Protein AF-A0A1X7UNK2-F1 (afdb_monomer_lite)

Organism: Amphimedon queenslandica (NCBI:txid400682)

Secondary structure (DSSP, 8-state):
------EEEEEEE-SSPPPTT-----SEEEEEEE-HHHHHHHHHHHTT--EEEEEEEESSHHHHHHHHHHHHTTEEEEEEEEETTSPPPEEEEEE-TTS-EEEEEE-GGGGG--HHHHHHTHHHHHH-S-----PPP-S------

Sequence (145 aa):
MSSVLLLYFFYSYVSRLPKPGETIAGRSFSQGFGGKGANQCIMAARLGS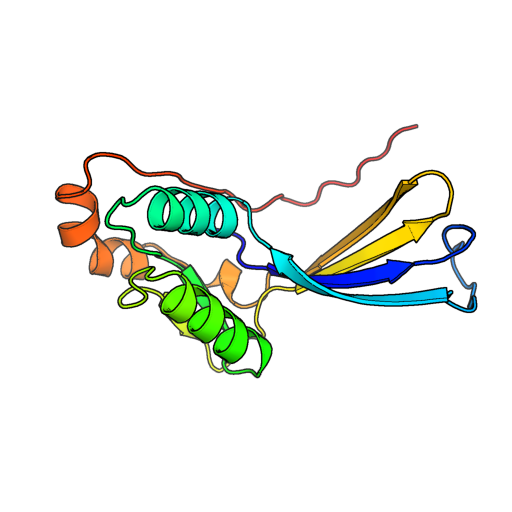STAMVAKLGNDSFGRSTIENFNTNKVNVDHVGIVDESQSGVAQITVNDEGENSIVIVSGANNHLNDEDLGSAKEMISRATDYSISVPIGNITRDDT

Structure (mmCIF, N/CA/C/O backbone):
data_AF-A0A1X7UNK2-F1
#
_entry.id   AF-A0A1X7UNK2-F1
#
loop_
_atom_site.group_PDB
_atom_site.id
_atom_site.type_symbol
_atom_site.label_atom_id
_atom_site.label_alt_id
_atom_site.label_comp_id
_atom_site.label_asym_id
_atom_site.label_entity_id
_atom_site.label_seq_id
_atom_site.pdbx_PDB_ins_code
_atom_site.Cartn_x
_atom_site.Cartn_y
_atom_site.Cartn_z
_atom_site.occupancy
_atom_site.B_iso_or_equiv
_atom_site.auth_seq_id
_atom_site.auth_comp_id
_atom_site.auth_asym_id
_atom_site.auth_atom_id
_atom_site.pdbx_PDB_model_num
ATOM 1 N N . MET A 1 1 ? 7.324 -0.366 18.711 1.00 30.75 1 MET A N 1
ATOM 2 C CA . MET A 1 1 ? 6.011 -0.697 18.130 1.00 30.75 1 MET A CA 1
ATOM 3 C C . MET A 1 1 ? 6.173 -0.997 16.650 1.00 30.75 1 MET A C 1
ATOM 5 O O . MET A 1 1 ? 7.055 -0.429 16.025 1.00 30.75 1 MET A O 1
ATOM 9 N N . SER A 1 2 ? 5.384 -1.933 16.133 1.00 30.03 2 SER A N 1
ATOM 10 C CA . SER A 1 2 ? 5.617 -2.676 14.889 1.00 30.03 2 SER A CA 1
ATOM 11 C C . SER A 1 2 ? 4.591 -2.293 13.815 1.00 30.03 2 SER A C 1
ATOM 13 O O . SER A 1 2 ? 3.420 -2.622 13.976 1.00 30.03 2 SER A O 1
ATOM 15 N N . SER A 1 3 ? 5.005 -1.598 12.749 1.00 38.28 3 SER A N 1
ATOM 16 C CA . SER A 1 3 ? 4.093 -1.003 11.755 1.00 38.28 3 SER A CA 1
ATOM 17 C C . SER A 1 3 ? 3.721 -1.935 10.588 1.00 38.28 3 SER A C 1
ATOM 19 O O . SER A 1 3 ? 4.574 -2.570 9.970 1.00 38.28 3 SER A O 1
ATOM 21 N N . VAL A 1 4 ? 2.433 -1.970 10.243 1.00 50.56 4 VAL A N 1
ATOM 22 C CA . VAL A 1 4 ? 1.885 -2.729 9.111 1.00 50.56 4 VAL A CA 1
ATOM 23 C C . VAL A 1 4 ? 2.258 -2.055 7.786 1.00 50.56 4 VAL A C 1
ATOM 25 O O . VAL A 1 4 ? 1.975 -0.880 7.598 1.00 50.56 4 VAL A O 1
ATOM 28 N N . LEU A 1 5 ? 2.868 -2.784 6.846 1.00 68.25 5 LEU A N 1
ATOM 29 C CA . LEU A 1 5 ? 3.120 -2.282 5.487 1.00 68.25 5 LEU A CA 1
ATOM 30 C C . LEU A 1 5 ? 1.876 -2.488 4.613 1.00 68.25 5 LEU A C 1
ATOM 32 O O . LEU A 1 5 ? 1.669 -3.593 4.107 1.00 68.25 5 LEU A O 1
ATOM 36 N N . LEU A 1 6 ? 1.067 -1.444 4.418 1.00 80.31 6 LEU A N 1
ATOM 37 C CA . LEU A 1 6 ? 0.142 -1.352 3.285 1.00 80.31 6 LEU A CA 1
ATOM 38 C C . LEU A 1 6 ? 0.889 -0.785 2.084 1.00 80.31 6 LEU A C 1
ATOM 40 O O . LEU A 1 6 ? 1.460 0.300 2.167 1.00 80.31 6 LEU A O 1
ATOM 44 N N . LEU A 1 7 ? 0.911 -1.516 0.973 1.00 83.31 7 LEU A N 1
ATOM 45 C CA . LEU A 1 7 ? 1.678 -1.108 -0.199 1.00 83.31 7 LEU A CA 1
ATOM 46 C C . LEU A 1 7 ? 0.802 -1.128 -1.441 1.00 83.31 7 LEU A C 1
ATOM 48 O O . LEU A 1 7 ? 0.163 -2.133 -1.737 1.00 83.31 7 LEU A O 1
ATOM 52 N N . TYR A 1 8 ? 0.827 -0.039 -2.197 1.00 92.81 8 TYR A N 1
ATOM 53 C CA . TYR A 1 8 ? 0.329 -0.019 -3.562 1.00 92.81 8 TYR A CA 1
ATOM 54 C C . TYR A 1 8 ? 1.455 -0.463 -4.503 1.00 92.81 8 TYR A C 1
ATOM 56 O O . TYR A 1 8 ? 2.560 0.084 -4.491 1.00 92.81 8 TYR A O 1
ATOM 64 N N . PHE A 1 9 ? 1.213 -1.517 -5.269 1.00 94.38 9 PHE A N 1
ATOM 65 C CA . PHE A 1 9 ? 2.222 -2.165 -6.094 1.00 94.38 9 PHE A CA 1
ATOM 66 C C . PHE A 1 9 ? 2.183 -1.656 -7.528 1.00 94.38 9 PHE A C 1
ATOM 68 O O . PHE A 1 9 ? 1.119 -1.541 -8.136 1.00 94.38 9 PHE A O 1
ATOM 75 N N . PHE A 1 10 ? 3.372 -1.426 -8.072 1.00 96.75 10 PHE A N 1
ATOM 76 C CA . PHE A 1 10 ? 3.618 -1.111 -9.469 1.00 96.75 10 PHE A CA 1
ATOM 77 C C . PHE A 1 10 ? 4.499 -2.200 -10.055 1.00 96.75 10 PHE A C 1
ATOM 79 O O . PHE A 1 10 ? 5.606 -2.423 -9.575 1.00 96.75 10 PHE A O 1
ATOM 86 N N . TYR A 1 11 ? 4.009 -2.878 -11.083 1.00 97.38 11 TYR A N 1
ATOM 87 C CA . TYR A 1 11 ? 4.712 -3.958 -11.755 1.00 97.38 11 TYR A CA 1
ATOM 88 C C . TYR A 1 11 ? 5.158 -3.508 -13.137 1.00 97.38 11 TYR A C 1
ATOM 90 O O . TYR A 1 11 ? 4.321 -3.133 -13.956 1.00 97.38 11 TYR A O 1
ATOM 98 N N . SER A 1 12 ? 6.452 -3.620 -13.410 1.00 98.00 12 SER A N 1
ATOM 99 C CA . SER A 1 12 ? 7.039 -3.445 -14.737 1.00 98.00 12 SER A CA 1
ATOM 100 C C . SER A 1 12 ? 7.616 -4.776 -15.205 1.00 98.00 12 SER A C 1
ATOM 102 O O . SER A 1 12 ? 8.553 -5.300 -14.601 1.00 98.00 12 SER A O 1
ATOM 104 N N . TYR A 1 13 ? 7.073 -5.328 -16.289 1.00 98.12 13 TYR A N 1
ATOM 105 C CA . TYR A 1 13 ? 7.573 -6.572 -16.874 1.00 98.12 13 TYR A CA 1
ATOM 106 C C . TYR A 1 13 ? 8.552 -6.258 -17.998 1.00 98.12 13 TYR A C 1
ATOM 108 O O . TYR A 1 13 ? 8.213 -5.582 -18.971 1.00 98.12 13 TYR A O 1
ATOM 116 N N . VAL A 1 14 ? 9.770 -6.771 -17.882 1.00 98.19 14 VAL A N 1
ATOM 117 C CA . VAL A 1 14 ? 10.894 -6.515 -18.795 1.00 98.19 14 VAL A CA 1
ATOM 118 C C . VAL A 1 14 ? 11.457 -7.841 -19.299 1.00 98.19 14 VAL A C 1
ATOM 120 O O . VAL A 1 14 ? 11.071 -8.897 -18.802 1.00 98.19 14 VAL A O 1
ATOM 123 N N . SER A 1 15 ? 12.319 -7.817 -20.315 1.00 97.56 15 SER A N 1
ATOM 124 C CA . SER A 1 15 ? 13.021 -9.036 -20.748 1.00 97.56 15 SER A CA 1
ATOM 125 C C . SER A 1 15 ? 14.142 -9.417 -19.781 1.00 97.56 15 SER A C 1
ATOM 127 O O . SER A 1 15 ? 14.269 -10.568 -19.383 1.00 97.56 15 SER A O 1
ATOM 129 N N . ARG A 1 16 ? 14.911 -8.422 -19.326 1.00 97.19 16 ARG A N 1
ATOM 130 C CA . ARG A 1 16 ? 15.954 -8.531 -18.296 1.00 97.19 16 ARG A CA 1
ATOM 131 C C . ARG A 1 16 ? 15.883 -7.349 -17.335 1.00 97.19 16 ARG A C 1
ATOM 133 O O . ARG A 1 16 ? 15.410 -6.281 -17.721 1.00 97.19 16 ARG A O 1
ATOM 140 N N . LEU A 1 17 ? 16.411 -7.506 -16.124 1.00 97.56 17 LEU A N 1
ATOM 141 C CA . LEU A 1 17 ? 16.531 -6.386 -15.191 1.00 97.56 17 LEU A CA 1
ATOM 142 C C . LEU A 1 17 ? 17.504 -5.317 -15.743 1.00 97.56 17 LEU A C 1
ATOM 144 O O . LEU A 1 17 ? 18.475 -5.659 -16.436 1.00 97.56 17 LEU A O 1
ATOM 148 N N . PRO A 1 18 ? 17.240 -4.021 -15.497 1.00 96.12 18 PRO A N 1
ATOM 149 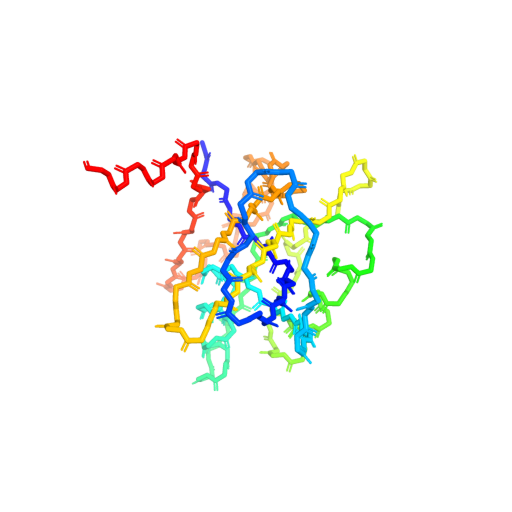C CA . PRO A 1 18 ? 18.150 -2.951 -15.888 1.00 96.12 18 PRO A CA 1
ATOM 150 C C . PRO A 1 18 ? 19.417 -2.975 -15.024 1.00 96.12 18 PRO A C 1
ATOM 152 O O . PRO A 1 18 ? 19.358 -3.231 -13.822 1.00 96.12 18 PRO A O 1
ATOM 155 N N . LYS A 1 19 ? 20.567 -2.669 -15.628 1.00 96.00 19 LYS A N 1
ATOM 156 C CA . LYS A 1 19 ? 21.806 -2.372 -14.895 1.00 96.00 19 LYS A CA 1
ATOM 157 C C . LYS A 1 19 ? 21.839 -0.893 -14.483 1.00 96.00 19 LYS A C 1
ATOM 159 O O . LYS A 1 19 ? 21.120 -0.083 -15.077 1.00 96.00 19 LYS A O 1
ATOM 164 N N . PRO A 1 20 ? 22.681 -0.503 -13.506 1.00 96.69 20 PRO A N 1
ATOM 165 C CA . PRO A 1 20 ? 22.847 0.900 -13.140 1.00 96.69 20 PRO A CA 1
ATOM 166 C C . PRO A 1 20 ? 23.133 1.787 -14.361 1.00 96.69 20 PRO A C 1
ATOM 168 O O . PRO A 1 20 ? 24.033 1.500 -15.148 1.00 96.69 20 PRO A O 1
ATOM 171 N N . GLY A 1 21 ? 22.351 2.858 -14.515 1.00 96.06 21 GLY A N 1
ATOM 172 C CA . GLY A 1 21 ? 22.467 3.814 -15.622 1.00 96.06 21 GLY A CA 1
ATOM 173 C C . GLY A 1 21 ? 21.760 3.413 -16.923 1.00 96.06 21 GLY A C 1
ATOM 174 O O . GLY A 1 21 ? 21.723 4.217 -17.851 1.00 96.06 21 GLY A O 1
ATOM 175 N N . GLU A 1 22 ? 21.176 2.216 -17.015 1.00 97.19 22 GLU A N 1
ATOM 176 C CA . GLU A 1 22 ? 20.436 1.804 -18.211 1.00 97.19 22 GLU A CA 1
ATOM 177 C C . GLU A 1 22 ? 18.990 2.313 -18.226 1.00 97.19 22 GLU A C 1
ATOM 179 O O . GLU A 1 22 ? 18.316 2.400 -17.201 1.00 97.19 22 GLU A O 1
ATOM 184 N N . THR A 1 23 ? 18.481 2.567 -19.433 1.00 96.81 23 THR A N 1
ATOM 185 C CA . THR A 1 23 ? 17.049 2.709 -19.720 1.00 96.81 23 THR A CA 1
ATOM 186 C C . THR A 1 23 ? 16.650 1.601 -20.685 1.00 96.81 23 THR A C 1
ATOM 188 O O . THR A 1 23 ? 17.281 1.439 -21.729 1.00 96.81 23 THR A O 1
ATOM 191 N N . ILE A 1 24 ? 15.614 0.833 -20.350 1.00 96.56 24 ILE A N 1
ATOM 192 C CA . ILE A 1 24 ? 15.129 -0.283 -21.172 1.00 96.56 24 ILE A CA 1
ATOM 193 C C . ILE A 1 24 ? 13.631 -0.143 -21.440 1.00 96.56 24 ILE A C 1
ATOM 195 O O . ILE A 1 24 ? 12.901 0.439 -20.640 1.00 96.56 24 ILE A O 1
ATOM 199 N N . ALA A 1 25 ? 13.166 -0.694 -22.561 1.00 96.94 25 ALA A N 1
ATOM 200 C CA . ALA A 1 25 ? 11.741 -0.768 -22.857 1.00 96.94 25 ALA A CA 1
ATOM 201 C C . ALA A 1 25 ? 11.079 -1.894 -22.046 1.00 96.94 25 ALA A C 1
ATOM 203 O O . ALA A 1 25 ? 11.533 -3.040 -22.067 1.00 96.94 25 ALA A O 1
ATOM 204 N N . GLY A 1 26 ? 9.991 -1.565 -21.349 1.00 96.25 26 GLY A N 1
ATOM 205 C CA . GLY A 1 26 ? 9.106 -2.552 -20.735 1.00 96.25 26 GLY A CA 1
ATOM 206 C C . GLY A 1 26 ? 8.190 -3.210 -21.766 1.00 96.25 26 GLY A C 1
ATOM 207 O O . GLY A 1 26 ? 7.903 -2.639 -22.816 1.00 96.25 26 GLY A O 1
ATOM 208 N N . ARG A 1 27 ? 7.710 -4.413 -21.453 1.00 96.38 27 ARG A N 1
ATOM 209 C CA . ARG A 1 27 ? 6.706 -5.136 -22.249 1.00 96.38 27 ARG A CA 1
ATOM 210 C C . ARG A 1 27 ? 5.290 -4.810 -21.801 1.00 96.38 27 ARG A C 1
ATOM 212 O O . ARG A 1 27 ? 4.403 -4.639 -22.630 1.00 96.38 27 ARG A O 1
ATOM 219 N N . SER A 1 28 ? 5.077 -4.747 -20.492 1.00 97.56 28 SER A N 1
ATOM 220 C CA . SER A 1 28 ? 3.783 -4.430 -19.899 1.00 97.56 28 SER A CA 1
ATOM 221 C C . SER A 1 28 ? 3.948 -3.828 -18.510 1.00 97.56 28 SER A C 1
ATOM 223 O O . SER A 1 28 ? 5.003 -3.935 -17.877 1.00 97.56 28 SER A O 1
ATOM 225 N N . PHE A 1 29 ? 2.878 -3.187 -18.052 1.00 97.62 29 PHE A N 1
ATOM 226 C CA . PHE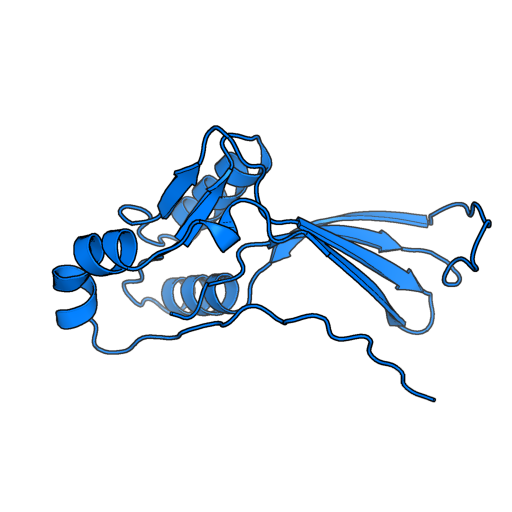 A 1 29 ? 2.787 -2.567 -16.743 1.00 97.62 29 PHE A CA 1
ATOM 227 C C . PHE A 1 29 ? 1.462 -2.943 -16.084 1.00 97.62 29 PHE A C 1
ATOM 229 O O . PHE A 1 29 ? 0.433 -3.023 -16.757 1.00 97.62 29 PHE A O 1
ATOM 236 N N . SER A 1 30 ? 1.489 -3.170 -14.775 1.00 97.00 30 SER A N 1
ATOM 237 C CA . SER A 1 30 ? 0.300 -3.465 -13.978 1.00 97.00 30 SER A CA 1
ATOM 238 C C . SER A 1 30 ? 0.377 -2.783 -12.617 1.00 97.00 30 SER A C 1
ATOM 240 O O . SER A 1 30 ? 1.456 -2.446 -12.132 1.00 97.00 30 SER A O 1
ATOM 242 N N . GLN A 1 31 ? -0.777 -2.598 -11.988 1.00 96.62 31 GLN A N 1
ATOM 243 C CA . GLN A 1 31 ? -0.893 -2.100 -10.625 1.00 96.62 31 GLN A CA 1
ATOM 244 C C . GLN A 1 31 ? -1.642 -3.113 -9.767 1.00 96.62 31 GLN A C 1
ATOM 246 O O . GLN A 1 31 ? -2.457 -3.886 -10.271 1.00 96.62 31 GLN A O 1
ATOM 251 N N . GLY A 1 32 ? -1.381 -3.104 -8.465 1.00 95.12 32 GLY A N 1
ATOM 252 C CA . GLY A 1 32 ? -2.069 -3.993 -7.540 1.00 95.12 32 GLY A CA 1
ATOM 253 C C . GLY A 1 32 ? -2.007 -3.522 -6.099 1.00 95.12 32 GLY A C 1
ATOM 254 O O . GLY A 1 32 ? -1.325 -2.559 -5.760 1.00 95.12 32 GLY A O 1
ATOM 255 N N . PHE A 1 33 ? -2.717 -4.245 -5.242 1.00 95.00 33 PHE A N 1
ATOM 256 C CA . PHE A 1 33 ? -2.700 -4.028 -3.802 1.00 95.00 33 PHE A CA 1
ATOM 257 C C . PHE A 1 33 ? -1.791 -5.057 -3.140 1.00 95.00 33 PHE A C 1
ATOM 259 O O . PHE A 1 33 ? -1.811 -6.242 -3.481 1.00 95.00 33 PHE A O 1
ATOM 266 N N . GLY A 1 34 ? -0.992 -4.590 -2.194 1.00 89.94 34 GLY A N 1
ATOM 267 C CA . GLY A 1 34 ? -0.019 -5.378 -1.468 1.00 89.94 34 GLY A CA 1
ATOM 268 C C . GLY A 1 34 ? -0.040 -5.098 0.026 1.00 89.94 34 GLY A C 1
ATOM 269 O O . GLY A 1 34 ? -0.834 -4.318 0.552 1.00 89.94 34 GLY A O 1
ATOM 270 N N . GLY A 1 35 ? 0.886 -5.755 0.716 1.00 86.81 35 GLY A N 1
ATOM 271 C CA . GLY A 1 35 ? 0.963 -5.745 2.170 1.00 86.81 35 GLY A CA 1
ATOM 272 C C . GLY A 1 35 ? 0.501 -7.068 2.758 1.00 86.81 35 GLY A C 1
ATOM 273 O O . GLY A 1 35 ? -0.632 -7.502 2.560 1.00 86.81 35 GLY A O 1
ATOM 274 N N . LYS A 1 36 ? 1.395 -7.733 3.496 1.00 83.75 36 LYS A N 1
ATOM 275 C CA . LYS A 1 36 ? 1.125 -9.065 4.060 1.00 83.75 36 LYS A CA 1
ATOM 276 C C . LYS A 1 36 ? -0.116 -9.049 4.959 1.00 83.75 36 LYS A C 1
ATOM 278 O O . LYS A 1 36 ? -0.994 -9.887 4.780 1.00 83.75 36 LYS A O 1
ATOM 283 N N . GLY A 1 37 ? -0.215 -8.059 5.849 1.00 88.38 37 GLY A N 1
ATOM 284 C CA . GLY A 1 37 ? -1.376 -7.870 6.722 1.00 88.38 37 GLY A CA 1
ATOM 285 C C . GLY A 1 37 ? -2.668 -7.615 5.943 1.00 88.38 37 GLY A C 1
ATOM 286 O O . GLY A 1 37 ? -3.676 -8.257 6.219 1.00 88.38 37 GLY A O 1
ATOM 287 N N . ALA A 1 38 ? -2.617 -6.765 4.910 1.00 91.50 38 ALA A N 1
ATOM 288 C CA . ALA A 1 38 ? -3.764 -6.484 4.043 1.00 91.50 38 ALA A CA 1
ATOM 289 C C . ALA A 1 38 ? -4.285 -7.752 3.361 1.00 91.50 38 ALA A C 1
ATOM 291 O O . ALA A 1 38 ? -5.475 -8.052 3.413 1.00 91.50 38 ALA A O 1
ATOM 292 N N . ASN A 1 39 ? -3.373 -8.522 2.761 1.00 92.12 39 ASN A N 1
ATOM 293 C CA . ASN A 1 39 ? -3.707 -9.734 2.024 1.00 92.12 39 ASN A CA 1
ATOM 294 C C . ASN A 1 39 ? -4.321 -10.794 2.942 1.00 92.12 39 ASN A C 1
ATOM 296 O O . ASN A 1 39 ? -5.309 -11.424 2.577 1.00 92.12 39 ASN A O 1
ATOM 300 N N . GLN A 1 40 ? -3.768 -10.969 4.144 1.00 91.62 40 GLN A N 1
ATOM 301 C CA . GLN A 1 40 ? -4.318 -11.895 5.135 1.00 91.62 40 GLN A CA 1
ATOM 302 C C . GLN A 1 40 ? -5.710 -11.458 5.606 1.00 91.62 40 GLN A C 1
ATOM 304 O O . GLN A 1 40 ? -6.624 -12.278 5.636 1.00 91.62 40 GLN A O 1
ATOM 309 N N . CYS A 1 41 ? -5.883 -10.168 5.907 1.00 93.12 41 CYS A N 1
ATOM 310 C CA . CYS A 1 41 ? -7.154 -9.598 6.348 1.00 93.12 41 CYS A CA 1
ATOM 311 C C . CYS A 1 41 ? -8.249 -9.767 5.281 1.00 93.12 41 CYS A C 1
ATOM 313 O O . CYS A 1 41 ? -9.311 -10.319 5.559 1.00 93.12 41 CYS A O 1
ATOM 315 N N . ILE A 1 42 ? -7.953 -9.412 4.026 1.00 95.38 42 ILE A N 1
ATOM 316 C CA . ILE A 1 42 ? -8.873 -9.593 2.894 1.00 95.38 42 ILE A CA 1
ATOM 317 C C . ILE A 1 42 ? -9.222 -11.069 2.683 1.00 95.38 42 ILE A C 1
ATOM 319 O O . ILE A 1 42 ? -10.381 -11.397 2.432 1.00 95.38 42 ILE A O 1
ATOM 323 N N . MET A 1 43 ? -8.246 -11.977 2.775 1.00 95.69 43 MET A N 1
ATOM 324 C CA . MET A 1 43 ? -8.524 -13.404 2.608 1.00 95.69 43 MET A CA 1
ATOM 325 C C . MET A 1 43 ? -9.413 -13.954 3.724 1.00 95.69 43 MET A C 1
ATOM 327 O O . MET A 1 43 ? -10.343 -14.699 3.425 1.00 95.69 43 MET A O 1
ATOM 331 N N . ALA A 1 44 ? -9.194 -13.552 4.978 1.00 95.94 44 ALA A N 1
ATOM 332 C CA . ALA A 1 44 ? -10.083 -13.913 6.079 1.00 95.94 44 ALA A CA 1
ATOM 333 C C . ALA A 1 44 ? -11.513 -13.383 5.853 1.00 95.94 44 ALA A C 1
ATOM 335 O O . ALA A 1 44 ? -12.475 -14.130 6.029 1.00 95.94 44 ALA A O 1
ATOM 336 N N . ALA A 1 45 ? -11.658 -12.147 5.364 1.00 97.00 45 ALA A N 1
ATOM 337 C CA . ALA A 1 45 ? -12.958 -11.565 5.025 1.00 97.00 45 ALA A CA 1
ATOM 338 C C . ALA A 1 45 ? -13.683 -12.362 3.927 1.00 97.00 45 ALA A C 1
ATOM 340 O O . ALA A 1 45 ? -14.866 -12.688 4.042 1.00 97.00 45 ALA A O 1
ATOM 341 N N . ARG A 1 46 ? -12.954 -12.752 2.873 1.00 96.88 46 ARG A N 1
ATOM 342 C CA . ARG A 1 46 ? -13.475 -13.587 1.774 1.00 96.88 46 ARG A CA 1
ATOM 343 C C . ARG A 1 46 ? -13.914 -14.977 2.230 1.00 96.88 46 ARG A C 1
ATOM 345 O O . ARG A 1 46 ? -14.812 -15.547 1.619 1.00 96.88 46 ARG A O 1
ATOM 352 N N . LEU A 1 47 ? -13.299 -15.508 3.285 1.00 97.50 47 LEU A N 1
ATOM 353 C CA . LEU A 1 47 ? -13.676 -16.780 3.907 1.00 97.50 47 LEU A CA 1
ATOM 354 C C . LEU A 1 47 ? -14.851 -16.650 4.894 1.00 97.50 47 LEU A C 1
ATOM 356 O O . LEU A 1 47 ? -15.289 -17.656 5.445 1.00 97.50 47 LEU A O 1
ATOM 360 N N . GLY A 1 48 ? -15.396 -15.443 5.081 1.00 96.81 48 GLY A N 1
ATOM 361 C CA . GLY A 1 48 ? -16.597 -15.189 5.879 1.00 96.81 48 GLY A CA 1
ATOM 362 C C . GLY A 1 48 ? -16.340 -14.645 7.284 1.00 96.81 48 GLY A C 1
ATOM 363 O O . GLY A 1 48 ? -17.299 -14.441 8.027 1.00 96.81 48 GLY A O 1
ATOM 364 N N . SER A 1 49 ? -15.085 -14.384 7.658 1.00 96.88 49 SER A N 1
ATOM 365 C CA . SER A 1 49 ? -14.769 -13.765 8.948 1.00 96.88 49 SER A CA 1
ATOM 366 C C . SER A 1 49 ? -15.131 -12.279 8.965 1.00 96.88 49 SER A C 1
ATOM 368 O O . SER A 1 49 ? -14.999 -11.579 7.962 1.00 96.88 49 SER A O 1
ATOM 370 N N . SER A 1 50 ? -15.520 -11.768 10.135 1.00 97.00 50 SER A N 1
ATOM 371 C CA . SER A 1 50 ? -15.555 -10.323 10.378 1.00 97.00 50 SER A CA 1
ATOM 372 C C . SER A 1 50 ? -14.133 -9.832 10.616 1.00 97.00 50 SER A C 1
ATOM 374 O O . SER A 1 50 ? -13.465 -10.290 11.542 1.00 97.00 50 SER A O 1
ATOM 376 N N . THR A 1 51 ? -13.666 -8.906 9.789 1.00 96.94 51 THR A N 1
ATOM 377 C CA . THR A 1 51 ? -12.271 -8.454 9.796 1.00 96.94 51 THR A CA 1
ATOM 378 C C . THR A 1 51 ? -12.181 -6.943 9.845 1.00 96.94 51 THR A C 1
ATOM 380 O O . THR A 1 51 ? -13.016 -6.259 9.255 1.00 96.94 51 THR A O 1
ATOM 383 N N . ALA A 1 52 ? -11.131 -6.431 10.472 1.00 95.94 52 ALA A N 1
ATOM 384 C CA . ALA A 1 52 ? -10.834 -5.010 10.525 1.00 95.94 52 ALA A CA 1
ATOM 385 C C . ALA A 1 52 ? -9.346 -4.761 10.280 1.00 95.94 52 ALA A C 1
ATOM 387 O O . ALA A 1 52 ? -8.512 -5.637 10.527 1.00 95.94 52 ALA A O 1
ATOM 388 N N . MET A 1 53 ? -9.021 -3.562 9.807 1.00 94.69 53 MET A N 1
ATOM 389 C CA . MET A 1 53 ? -7.651 -3.140 9.551 1.00 94.69 53 MET A CA 1
ATOM 390 C C . MET A 1 53 ? -7.273 -1.956 10.443 1.00 94.69 53 MET A C 1
ATOM 392 O O . MET A 1 53 ? -7.985 -0.958 10.488 1.00 94.69 53 MET A O 1
ATOM 396 N N . VAL A 1 54 ? -6.116 -2.055 11.102 1.00 94.31 54 VAL A N 1
ATOM 397 C CA . VAL A 1 54 ? -5.465 -0.929 11.786 1.00 94.31 54 VAL A CA 1
ATOM 398 C C . VAL A 1 54 ? -4.232 -0.545 10.976 1.00 94.31 54 VAL A C 1
ATOM 400 O O . VAL A 1 54 ? -3.297 -1.342 10.858 1.00 94.31 54 VAL A O 1
ATOM 403 N N . ALA A 1 55 ? -4.250 0.633 10.352 1.00 93.69 55 ALA A N 1
ATOM 404 C CA . ALA A 1 55 ? -3.185 1.072 9.448 1.00 93.69 55 ALA A CA 1
ATOM 405 C C . ALA A 1 55 ? -3.193 2.592 9.216 1.00 93.69 55 ALA A C 1
ATOM 407 O O . ALA A 1 55 ? -4.110 3.295 9.637 1.00 93.69 55 ALA A O 1
ATOM 408 N N . LYS A 1 56 ? -2.178 3.089 8.499 1.00 94.38 56 LYS A N 1
ATOM 409 C CA . LYS A 1 56 ? -2.110 4.467 7.997 1.00 94.38 56 LYS A CA 1
ATOM 410 C C . LYS A 1 56 ? -1.909 4.484 6.486 1.00 94.38 56 LYS A C 1
ATOM 412 O O . LYS A 1 56 ? -1.109 3.714 5.959 1.00 94.38 56 LYS A O 1
ATOM 417 N N . LEU A 1 57 ? -2.609 5.384 5.809 1.00 96.50 57 LEU A N 1
ATOM 418 C CA . LEU A 1 57 ? -2.497 5.648 4.375 1.00 96.50 57 LEU A CA 1
ATOM 419 C C . LEU A 1 57 ? -2.259 7.141 4.137 1.00 96.50 57 LEU A C 1
ATOM 421 O O . LEU A 1 57 ? -2.554 7.965 5.000 1.00 96.50 57 LEU A O 1
ATOM 425 N N . GLY A 1 58 ? -1.704 7.487 2.979 1.00 97.19 58 GLY A N 1
ATOM 426 C CA . GLY A 1 58 ? -1.550 8.884 2.584 1.00 97.19 58 GLY A CA 1
ATOM 427 C C . GLY A 1 58 ? -2.861 9.465 2.066 1.00 97.19 58 GLY A C 1
ATOM 428 O O . GLY A 1 58 ? -3.731 8.727 1.589 1.00 97.19 58 GLY A O 1
ATOM 429 N N . ASN A 1 59 ? -2.997 10.791 2.115 1.00 97.56 59 ASN A N 1
ATOM 430 C CA . ASN A 1 59 ? -4.113 11.491 1.472 1.00 97.56 59 ASN A CA 1
ATOM 431 C C . ASN A 1 59 ? -3.894 11.621 -0.047 1.00 97.56 59 ASN A C 1
ATOM 433 O O . ASN A 1 59 ? -3.711 12.707 -0.597 1.00 97.56 59 ASN A O 1
ATOM 437 N N . ASP A 1 60 ? -3.867 10.485 -0.741 1.00 97.62 60 ASP A N 1
ATOM 438 C CA . ASP A 1 60 ? -3.621 10.410 -2.179 1.00 97.62 60 ASP A CA 1
ATOM 439 C C . ASP A 1 60 ? -4.582 9.442 -2.891 1.00 97.62 60 ASP A C 1
ATOM 441 O O . ASP A 1 60 ? -5.543 8.911 -2.325 1.00 97.62 60 ASP A O 1
ATOM 445 N N . SER A 1 61 ? -4.411 9.273 -4.205 1.00 97.25 61 SER A N 1
ATOM 446 C CA . SER A 1 61 ? -5.213 8.317 -4.980 1.00 97.25 61 SER A CA 1
ATOM 447 C C . SER A 1 61 ? -4.976 6.872 -4.542 1.00 97.25 61 SER A C 1
ATOM 449 O O . SER A 1 61 ? -5.925 6.096 -4.536 1.00 97.25 61 SER A O 1
ATOM 451 N N . PHE A 1 62 ? -3.760 6.503 -4.136 1.00 96.88 62 PHE A N 1
ATOM 452 C CA . PHE A 1 62 ? -3.441 5.133 -3.728 1.00 96.88 62 PHE A CA 1
ATOM 453 C C . PHE A 1 62 ? -4.094 4.773 -2.392 1.00 96.88 62 PHE A C 1
ATOM 455 O O . PHE A 1 62 ? -4.618 3.666 -2.245 1.00 96.88 62 PHE A O 1
ATOM 462 N N . GLY A 1 63 ? -4.136 5.716 -1.450 1.00 96.81 63 GLY A N 1
ATOM 463 C CA . GLY A 1 63 ? -4.832 5.571 -0.176 1.00 96.81 63 GLY A CA 1
ATOM 464 C C . GLY A 1 63 ? -6.330 5.373 -0.390 1.00 96.81 63 GLY A C 1
ATOM 465 O O . GLY A 1 63 ? -6.904 4.402 0.105 1.00 96.81 63 GLY A O 1
ATOM 466 N N . ARG A 1 64 ? -6.945 6.216 -1.231 1.00 97.38 64 ARG A N 1
ATOM 467 C CA . ARG A 1 64 ? -8.365 6.090 -1.607 1.00 97.38 64 ARG A CA 1
ATOM 468 C C . ARG A 1 64 ? -8.677 4.750 -2.276 1.00 97.38 64 ARG A C 1
ATOM 470 O O . ARG A 1 64 ? -9.587 4.059 -1.825 1.00 97.38 64 ARG A O 1
ATOM 477 N N . SER A 1 65 ? -7.887 4.338 -3.269 1.00 97.44 65 SER A N 1
ATOM 478 C CA . SER A 1 65 ? -8.058 3.035 -3.930 1.00 97.44 65 SER A CA 1
ATOM 479 C C . SER A 1 65 ? -7.876 1.862 -2.963 1.00 97.44 65 SER A C 1
ATOM 481 O O . SER A 1 65 ? -8.562 0.848 -3.077 1.00 97.44 65 SER A O 1
ATOM 483 N N . THR A 1 66 ? -6.967 1.980 -1.990 1.00 96.88 66 THR A N 1
ATOM 484 C CA . THR A 1 66 ? -6.739 0.933 -0.982 1.00 96.88 66 THR A CA 1
ATOM 485 C C . THR A 1 66 ? -7.936 0.799 -0.038 1.00 96.88 66 THR A C 1
ATOM 487 O O . THR A 1 66 ? -8.359 -0.320 0.252 1.00 96.88 66 THR A O 1
ATOM 490 N N . ILE A 1 67 ? -8.534 1.918 0.384 1.00 97.38 67 ILE A N 1
ATOM 491 C CA . ILE A 1 67 ? -9.772 1.921 1.180 1.00 97.38 67 ILE A CA 1
ATOM 492 C C . ILE A 1 67 ? -10.933 1.316 0.386 1.00 97.38 67 ILE A C 1
ATOM 494 O O . ILE A 1 67 ? -11.672 0.485 0.910 1.00 97.38 67 ILE A O 1
ATOM 498 N N . GLU A 1 68 ? -11.079 1.672 -0.890 1.00 97.94 68 GLU A N 1
ATOM 499 C CA . GLU A 1 68 ? -12.111 1.093 -1.757 1.00 97.94 68 GLU A CA 1
ATOM 500 C C . GLU A 1 68 ? -11.938 -0.424 -1.927 1.00 97.94 68 GLU A C 1
ATOM 502 O O . GLU A 1 68 ? -12.915 -1.179 -1.854 1.00 97.94 68 GLU A O 1
ATOM 507 N N . ASN A 1 69 ? -10.696 -0.896 -2.065 1.00 97.56 69 ASN A N 1
ATOM 508 C CA . ASN A 1 69 ? -10.387 -2.322 -2.087 1.00 97.56 69 ASN A CA 1
ATOM 509 C C . ASN A 1 69 ? -10.792 -3.012 -0.772 1.00 97.56 69 ASN A C 1
ATOM 511 O O . ASN A 1 69 ? -11.401 -4.083 -0.810 1.00 97.56 69 ASN A O 1
ATOM 515 N N . PHE A 1 70 ? -10.531 -2.408 0.390 1.00 97.56 70 PHE A N 1
ATOM 516 C CA . PHE A 1 70 ? -10.994 -2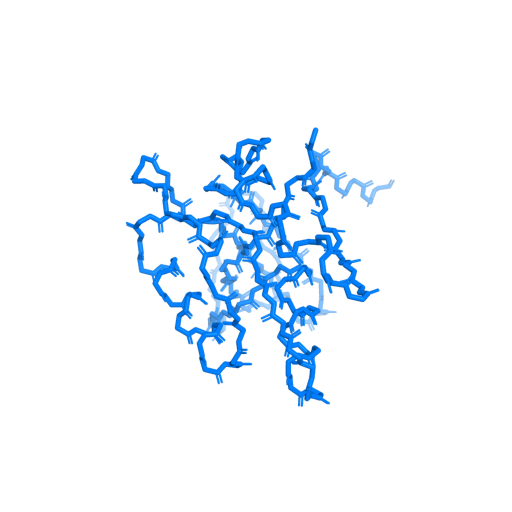.955 1.670 1.00 97.56 70 PHE A CA 1
ATOM 517 C C . PHE A 1 70 ? -12.518 -3.019 1.765 1.00 97.56 70 PHE A C 1
ATOM 519 O O . PHE A 1 70 ? -13.057 -4.085 2.071 1.00 97.56 70 PHE A O 1
ATOM 526 N N . ASN A 1 71 ? -13.211 -1.936 1.413 1.00 97.88 71 ASN A N 1
ATOM 527 C CA . ASN A 1 71 ? -14.673 -1.878 1.428 1.00 97.88 71 ASN A CA 1
ATOM 528 C C . ASN A 1 71 ? -15.295 -2.935 0.506 1.00 97.88 71 ASN A C 1
ATOM 530 O O . ASN A 1 71 ? -16.209 -3.656 0.906 1.00 97.88 71 ASN A O 1
ATOM 534 N N . THR A 1 72 ? -14.745 -3.100 -0.700 1.00 97.94 72 THR A N 1
ATOM 535 C CA . THR A 1 72 ? -15.183 -4.127 -1.662 1.00 97.94 72 THR A CA 1
ATOM 536 C C . THR A 1 72 ? -15.033 -5.541 -1.093 1.00 97.94 72 THR A C 1
ATOM 538 O O . THR A 1 72 ? -15.876 -6.405 -1.329 1.00 97.94 72 THR A O 1
ATOM 541 N N . ASN A 1 73 ? -13.983 -5.780 -0.303 1.00 97.94 73 ASN A N 1
ATOM 542 C CA . ASN A 1 73 ? -13.741 -7.060 0.363 1.00 97.94 73 ASN A CA 1
ATOM 543 C C . ASN A 1 73 ? -14.372 -7.151 1.766 1.00 97.94 73 ASN A C 1
ATOM 545 O O . ASN A 1 73 ? -14.104 -8.120 2.471 1.00 97.94 73 ASN A O 1
ATOM 549 N N . LYS A 1 74 ? -15.229 -6.195 2.159 1.00 97.88 74 LYS A N 1
ATOM 550 C CA . LYS A 1 74 ? -15.932 -6.155 3.457 1.00 97.88 74 LYS A CA 1
ATOM 551 C C . LYS A 1 74 ? -15.001 -6.128 4.678 1.00 97.88 74 LYS A C 1
ATOM 553 O O . LYS A 1 74 ? -15.339 -6.656 5.735 1.00 97.88 74 LYS A O 1
ATOM 558 N N . VAL A 1 75 ? -13.837 -5.503 4.537 1.00 97.50 75 VAL A N 1
ATOM 559 C CA . VAL A 1 75 ? -12.924 -5.233 5.653 1.00 97.50 75 VAL A CA 1
ATOM 560 C C . VAL A 1 75 ? -13.346 -3.926 6.326 1.00 97.50 75 VAL A C 1
ATOM 562 O O . VAL A 1 75 ? -13.514 -2.918 5.646 1.00 97.50 75 VAL A O 1
ATOM 565 N N . ASN A 1 76 ? -13.507 -3.929 7.652 1.00 97.19 76 ASN A N 1
ATOM 566 C CA . ASN A 1 76 ? -13.748 -2.709 8.424 1.00 97.19 76 ASN A CA 1
ATOM 567 C C . ASN A 1 76 ? -12.491 -1.811 8.389 1.00 97.19 76 ASN A C 1
ATOM 569 O O . ASN A 1 76 ? -11.380 -2.268 8.677 1.00 97.19 76 ASN A O 1
ATOM 573 N N . VAL A 1 77 ? -12.688 -0.535 8.044 1.00 96.81 77 VAL A N 1
ATOM 574 C CA . VAL A 1 77 ? -11.636 0.481 7.879 1.00 96.81 77 VAL A CA 1
ATOM 575 C C . VAL A 1 77 ? -11.702 1.619 8.908 1.00 96.81 77 VAL A C 1
ATOM 577 O O . VAL A 1 77 ? -11.005 2.615 8.749 1.00 96.81 77 VAL A O 1
ATOM 580 N N . ASP A 1 78 ? -12.489 1.483 9.976 1.00 97.19 78 ASP A N 1
ATOM 581 C CA . ASP A 1 78 ? -12.705 2.527 10.996 1.00 97.19 78 ASP A CA 1
ATOM 582 C C . ASP A 1 78 ? -11.403 2.938 11.707 1.00 97.19 78 ASP A C 1
ATOM 584 O O . ASP A 1 78 ? -11.273 4.060 12.192 1.00 97.19 78 ASP A O 1
ATOM 588 N N . HIS A 1 79 ? -10.415 2.038 11.732 1.00 95.38 79 HIS A N 1
ATOM 589 C CA . HIS A 1 79 ? -9.084 2.266 12.300 1.00 95.38 79 HIS A CA 1
ATOM 590 C C . HIS A 1 79 ? -7.985 2.422 11.230 1.00 95.38 79 HIS A C 1
ATOM 592 O O . HIS A 1 79 ? -6.794 2.264 11.520 1.00 95.38 79 HIS A O 1
ATOM 598 N N . VAL A 1 80 ? -8.362 2.742 9.986 1.00 95.75 80 VAL A N 1
ATOM 599 C CA . VAL A 1 80 ? -7.428 3.143 8.924 1.00 95.75 80 VAL A CA 1
ATOM 600 C C . VAL A 1 80 ? -7.344 4.666 8.893 1.00 95.75 80 VAL A C 1
ATOM 602 O O . VAL A 1 80 ? -8.239 5.347 8.400 1.00 95.75 80 VAL A O 1
ATOM 605 N N . GLY A 1 81 ? -6.255 5.215 9.428 1.00 95.88 81 GLY A N 1
ATOM 606 C CA . GLY A 1 81 ? -6.041 6.660 9.461 1.00 95.88 81 GLY A CA 1
ATOM 607 C C . GLY A 1 81 ? -5.433 7.207 8.169 1.00 95.88 81 GLY A C 1
ATOM 608 O O . GLY A 1 81 ? -4.661 6.527 7.491 1.00 95.88 81 GLY A O 1
ATOM 609 N N . ILE A 1 82 ? -5.734 8.469 7.871 1.00 97.25 82 ILE A N 1
ATOM 610 C CA . ILE A 1 82 ? -5.135 9.221 6.764 1.00 97.25 82 ILE A CA 1
ATOM 611 C C . ILE A 1 82 ? -4.058 10.166 7.302 1.00 97.25 82 ILE A C 1
ATOM 613 O O . ILE A 1 82 ? -4.232 10.774 8.357 1.00 97.25 82 ILE A O 1
ATOM 617 N N . VAL A 1 83 ? -2.942 10.269 6.585 1.00 97.00 83 VAL A N 1
ATOM 618 C CA . VAL A 1 83 ? -1.829 11.177 6.878 1.00 97.00 83 VAL A CA 1
ATOM 619 C C . VAL A 1 83 ? -1.716 12.180 5.735 1.00 97.00 83 VAL A C 1
ATOM 621 O O . VAL A 1 83 ? -1.328 11.808 4.630 1.00 97.00 83 VAL A O 1
ATOM 624 N N . ASP A 1 84 ? -2.051 13.445 5.989 1.00 95.75 84 ASP A N 1
ATOM 625 C CA . ASP A 1 84 ? -2.048 14.488 4.950 1.00 95.75 84 ASP A CA 1
ATOM 626 C C . ASP A 1 84 ? -0.635 14.838 4.461 1.00 95.75 84 ASP A C 1
ATOM 628 O O . ASP A 1 84 ? -0.425 15.083 3.276 1.00 95.75 84 ASP A O 1
ATOM 632 N N . GLU A 1 85 ? 0.355 14.813 5.356 1.00 94.31 85 GLU A N 1
ATOM 633 C CA . GLU A 1 85 ? 1.745 15.181 5.046 1.00 94.31 85 GLU A CA 1
ATOM 634 C C . GLU A 1 85 ? 2.594 14.012 4.511 1.00 94.31 85 GLU A C 1
ATOM 636 O O . GLU A 1 85 ? 3.817 14.114 4.419 1.00 94.31 85 GLU A O 1
ATOM 641 N N . SER A 1 86 ? 1.974 12.877 4.171 1.00 95.19 86 SER A N 1
ATOM 642 C CA . SER A 1 86 ? 2.688 11.686 3.709 1.00 95.19 86 SER A CA 1
ATOM 643 C C . SER A 1 86 ? 1.955 10.992 2.567 1.00 95.19 86 SER A C 1
ATOM 645 O O . SER A 1 86 ? 0.731 10.940 2.518 1.00 95.19 86 SER A O 1
ATOM 647 N N . GLN A 1 87 ? 2.726 10.421 1.646 1.00 95.69 87 GLN A N 1
ATOM 648 C CA . GLN A 1 87 ? 2.205 9.579 0.570 1.00 95.69 87 GLN A CA 1
ATOM 649 C C . GLN A 1 87 ? 1.923 8.164 1.083 1.00 95.69 87 GLN A C 1
ATOM 651 O O . GLN A 1 87 ? 2.575 7.688 2.012 1.00 95.69 87 GLN A O 1
ATOM 656 N N . SER A 1 88 ? 0.981 7.459 0.469 1.00 96.50 88 SER A N 1
ATOM 657 C CA . SER A 1 88 ? 0.740 6.043 0.734 1.00 96.50 88 SER A CA 1
ATOM 658 C C . SER A 1 88 ? 1.989 5.217 0.437 1.00 96.50 88 SER A C 1
ATOM 660 O O . SER A 1 88 ? 2.802 5.567 -0.420 1.00 96.50 88 SER A O 1
ATOM 662 N N . GLY A 1 89 ? 2.148 4.100 1.146 1.00 93.56 89 GLY A N 1
ATOM 663 C CA . GLY A 1 89 ? 3.256 3.195 0.881 1.00 93.56 89 GLY A CA 1
ATOM 664 C C . GLY A 1 89 ? 3.160 2.586 -0.516 1.00 93.56 89 GLY A C 1
ATOM 665 O O . GLY A 1 89 ? 2.075 2.203 -0.958 1.00 93.56 89 GLY A O 1
ATOM 666 N N . VAL A 1 90 ? 4.292 2.459 -1.205 1.00 94.44 90 VAL A N 1
ATOM 667 C CA . VAL A 1 90 ? 4.361 1.889 -2.556 1.00 94.44 90 VAL A CA 1
ATOM 668 C C . VAL A 1 90 ? 5.489 0.873 -2.685 1.00 94.44 90 VAL A C 1
ATOM 670 O O . VAL A 1 90 ? 6.501 0.962 -1.988 1.00 94.44 90 VAL A O 1
ATOM 673 N N . ALA A 1 91 ? 5.338 -0.079 -3.606 1.00 93.19 91 ALA A N 1
ATOM 674 C CA . ALA A 1 91 ? 6.446 -0.912 -4.064 1.00 93.19 91 ALA A CA 1
ATOM 675 C C . ALA A 1 91 ? 6.565 -0.862 -5.587 1.00 93.19 91 ALA A C 1
ATOM 677 O O . ALA A 1 91 ? 5.603 -1.143 -6.301 1.00 93.19 91 ALA A O 1
ATOM 678 N N . GLN A 1 92 ? 7.759 -0.530 -6.069 1.00 95.31 92 GLN A N 1
ATOM 679 C CA . GLN A 1 92 ? 8.137 -0.633 -7.474 1.00 95.31 92 GLN A CA 1
ATOM 680 C C . GLN A 1 92 ? 8.759 -2.006 -7.691 1.00 95.31 92 GLN A C 1
ATOM 682 O O . GLN A 1 92 ? 9.801 -2.305 -7.113 1.00 95.31 92 GLN A O 1
ATOM 687 N N . ILE A 1 93 ? 8.110 -2.844 -8.489 1.00 95.38 93 ILE A N 1
ATOM 688 C CA . ILE A 1 93 ? 8.478 -4.237 -8.718 1.00 95.38 93 ILE A CA 1
ATOM 689 C C . ILE A 1 93 ? 8.788 -4.391 -10.202 1.00 95.38 93 ILE A C 1
ATOM 691 O O . ILE A 1 93 ? 7.909 -4.280 -11.053 1.00 95.38 93 ILE A O 1
ATOM 695 N N . THR A 1 94 ? 10.045 -4.664 -10.525 1.00 97.75 94 THR A N 1
ATOM 696 C CA . THR A 1 94 ? 10.449 -5.021 -11.889 1.00 97.75 94 THR A CA 1
ATOM 697 C C . THR A 1 94 ? 10.653 -6.523 -11.958 1.00 97.75 94 THR A C 1
ATOM 699 O O . THR A 1 94 ? 11.344 -7.057 -11.097 1.00 97.75 94 THR A O 1
ATOM 702 N N . VAL A 1 95 ? 10.070 -7.194 -12.953 1.00 97.75 95 VAL A N 1
ATOM 703 C CA . VAL A 1 95 ? 10.156 -8.656 -13.129 1.00 97.75 95 VAL A CA 1
ATOM 704 C C . VAL A 1 95 ? 10.684 -8.975 -14.526 1.00 97.75 95 VAL A C 1
ATOM 706 O O . VAL A 1 95 ? 10.179 -8.420 -15.508 1.00 97.75 95 VAL A O 1
ATOM 709 N N . ASN A 1 96 ? 11.698 -9.838 -14.624 1.00 97.56 96 ASN A N 1
ATOM 710 C CA . ASN A 1 96 ? 12.244 -10.291 -15.908 1.00 97.56 96 ASN A CA 1
ATOM 711 C C . ASN A 1 96 ? 11.580 -11.585 -16.420 1.00 97.56 96 ASN A C 1
ATOM 713 O O . ASN A 1 96 ? 10.675 -12.127 -15.788 1.00 97.56 96 ASN A O 1
ATOM 717 N N . ASP A 1 97 ? 12.019 -12.072 -17.585 1.00 96.75 97 ASP A N 1
ATOM 718 C CA . ASP A 1 97 ? 11.493 -13.300 -18.202 1.00 96.75 97 ASP A CA 1
ATOM 719 C C . ASP A 1 97 ? 11.771 -14.579 -17.406 1.00 96.75 97 ASP A C 1
ATOM 721 O O . ASP A 1 97 ? 11.016 -15.544 -17.505 1.00 96.75 97 ASP A O 1
ATOM 725 N N . GLU A 1 98 ? 12.819 -14.576 -16.590 1.00 97.31 98 GLU A N 1
ATOM 726 C CA . GLU A 1 98 ? 13.214 -15.710 -15.753 1.00 97.31 98 GLU A CA 1
ATOM 727 C C . GLU A 1 98 ? 12.471 -15.721 -14.404 1.00 97.31 98 GLU A C 1
ATOM 729 O O . GLU A 1 98 ? 12.598 -16.660 -13.621 1.00 97.31 98 GLU A O 1
ATOM 734 N N . GLY A 1 99 ? 11.648 -14.700 -14.136 1.00 94.56 99 GLY A N 1
ATOM 735 C CA . GLY A 1 99 ? 10.905 -14.544 -12.884 1.00 94.56 99 GLY A CA 1
ATOM 736 C C . GLY A 1 99 ? 11.713 -13.905 -11.752 1.00 94.56 99 GLY A C 1
ATOM 737 O O . GLY A 1 99 ? 11.200 -13.757 -10.638 1.00 94.56 99 GLY A O 1
ATOM 738 N N . GLU A 1 100 ? 12.948 -13.480 -12.018 1.00 96.31 100 GLU A N 1
ATOM 739 C CA . GLU A 1 100 ? 13.731 -12.669 -11.093 1.00 96.31 100 GLU A CA 1
ATOM 740 C C . GLU A 1 100 ? 13.109 -11.279 -10.958 1.00 96.31 100 GLU A C 1
ATOM 742 O O . GLU A 1 100 ? 12.467 -10.758 -11.879 1.00 96.31 100 GLU A O 1
ATOM 747 N N . ASN A 1 101 ? 13.304 -10.654 -9.797 1.00 92.56 101 ASN A N 1
ATOM 748 C CA . ASN A 1 101 ? 12.717 -9.356 -9.519 1.00 92.56 101 ASN A CA 1
ATOM 749 C C . ASN A 1 101 ? 13.658 -8.400 -8.791 1.00 92.56 101 ASN A C 1
ATOM 751 O O . ASN A 1 101 ? 14.551 -8.799 -8.050 1.00 92.56 101 ASN A O 1
ATOM 755 N N . SER A 1 102 ? 13.405 -7.111 -9.004 1.00 93.88 102 SER A N 1
ATOM 756 C CA . SER A 1 102 ? 13.955 -6.014 -8.214 1.00 93.88 102 SER A CA 1
ATOM 757 C C . SER A 1 102 ? 12.794 -5.247 -7.593 1.00 93.88 102 SER A C 1
ATOM 759 O O . SER A 1 102 ? 11.856 -4.869 -8.302 1.00 93.88 102 SER A O 1
ATOM 761 N N . ILE A 1 103 ? 12.837 -5.060 -6.273 1.00 90.50 103 ILE A N 1
ATOM 762 C CA . ILE A 1 103 ? 11.761 -4.431 -5.505 1.00 90.50 103 ILE A CA 1
ATOM 763 C C . ILE A 1 103 ? 12.317 -3.237 -4.739 1.00 90.50 103 ILE A C 1
ATOM 765 O O . ILE A 1 103 ? 13.209 -3.388 -3.908 1.00 90.50 103 ILE A O 1
ATOM 769 N N . VAL A 1 104 ? 11.737 -2.062 -4.971 1.00 91.50 104 VAL A N 1
ATOM 770 C CA . VAL A 1 104 ? 12.005 -0.850 -4.191 1.00 91.50 104 VAL A CA 1
ATOM 771 C C . VAL A 1 104 ? 10.749 -0.484 -3.419 1.00 91.50 104 VAL A C 1
ATOM 773 O O . VAL A 1 104 ? 9.701 -0.245 -4.016 1.00 91.50 104 VAL A O 1
ATOM 776 N N . ILE A 1 105 ? 10.853 -0.443 -2.092 1.00 89.19 105 ILE A N 1
ATOM 777 C CA . ILE A 1 105 ? 9.740 -0.112 -1.198 1.00 89.19 105 ILE A CA 1
ATOM 778 C C . ILE A 1 105 ? 9.926 1.305 -0.664 1.00 89.19 105 ILE A C 1
ATOM 780 O O . ILE A 1 105 ? 11.002 1.664 -0.191 1.00 89.19 105 ILE A O 1
ATOM 784 N N . VAL A 1 106 ? 8.847 2.084 -0.684 1.00 90.56 106 VAL A N 1
ATOM 785 C CA . VAL A 1 106 ? 8.740 3.361 0.025 1.00 90.56 106 VAL A CA 1
ATOM 786 C C . VAL A 1 106 ? 7.592 3.230 1.014 1.00 90.56 106 VAL A C 1
ATOM 788 O O . VAL A 1 106 ? 6.439 3.116 0.611 1.00 90.56 106 VAL A O 1
ATOM 791 N N . SER A 1 107 ? 7.897 3.213 2.313 1.00 89.69 107 SER A N 1
ATOM 792 C CA . SER A 1 107 ? 6.890 2.948 3.349 1.00 89.69 107 SER A CA 1
ATOM 793 C C . SER A 1 107 ? 5.840 4.054 3.479 1.00 89.69 107 SER A C 1
ATOM 795 O O . SER A 1 107 ? 4.695 3.748 3.805 1.00 89.69 107 SER A O 1
ATOM 797 N N . GLY A 1 108 ? 6.207 5.315 3.224 1.00 93.19 108 GLY A N 1
ATOM 798 C CA . GLY A 1 108 ? 5.285 6.453 3.287 1.00 93.19 108 GLY A CA 1
ATOM 799 C C . GLY A 1 108 ? 4.524 6.536 4.618 1.00 93.19 108 GLY A C 1
ATOM 800 O O . GLY A 1 108 ? 5.102 6.349 5.693 1.00 93.19 108 GLY A O 1
ATOM 801 N N . ALA A 1 109 ? 3.212 6.751 4.532 1.00 94.44 109 ALA A N 1
ATOM 802 C CA . ALA A 1 109 ? 2.289 6.904 5.651 1.00 94.44 109 ALA A CA 1
ATOM 803 C C . ALA A 1 109 ? 2.306 5.727 6.641 1.00 94.44 109 ALA A C 1
ATOM 805 O O . ALA A 1 109 ? 2.007 5.930 7.815 1.00 94.44 109 ALA A O 1
ATOM 806 N N . ASN A 1 110 ? 2.731 4.524 6.228 1.00 90.31 110 ASN A N 1
ATOM 807 C CA . ASN A 1 110 ? 2.856 3.379 7.140 1.00 90.31 110 ASN A CA 1
ATOM 808 C C . ASN A 1 110 ? 3.802 3.662 8.322 1.00 90.31 110 ASN A C 1
ATOM 810 O O . ASN A 1 110 ? 3.615 3.106 9.403 1.00 90.31 110 ASN A O 1
ATOM 814 N N . ASN A 1 111 ? 4.796 4.542 8.142 1.00 90.94 111 ASN A N 1
ATOM 815 C CA . ASN A 1 111 ? 5.730 4.929 9.205 1.00 90.94 111 ASN A CA 1
ATOM 816 C C . ASN A 1 111 ? 5.088 5.812 10.289 1.00 90.94 111 ASN A C 1
ATOM 818 O O . ASN A 1 111 ? 5.697 6.016 11.334 1.00 90.94 111 ASN A O 1
ATOM 822 N N . HIS A 1 112 ? 3.881 6.333 10.054 1.00 92.44 112 HIS A N 1
ATOM 823 C CA . HIS A 1 112 ? 3.158 7.175 11.010 1.00 92.44 112 HIS A CA 1
ATOM 824 C C . HIS A 1 112 ? 2.222 6.376 11.924 1.00 92.44 112 HIS A C 1
ATOM 826 O O . HIS A 1 112 ? 1.644 6.960 12.841 1.00 92.44 112 HIS A O 1
ATOM 832 N N . LEU A 1 113 ? 2.062 5.065 11.688 1.00 90.38 113 LEU A N 1
ATOM 833 C CA . LEU A 1 113 ? 1.285 4.205 12.577 1.00 90.38 113 LEU A CA 1
ATOM 834 C C . LEU A 1 113 ? 1.988 4.105 13.933 1.00 90.38 113 LEU A C 1
ATOM 836 O O . LEU A 1 113 ? 3.136 3.657 14.003 1.00 90.38 1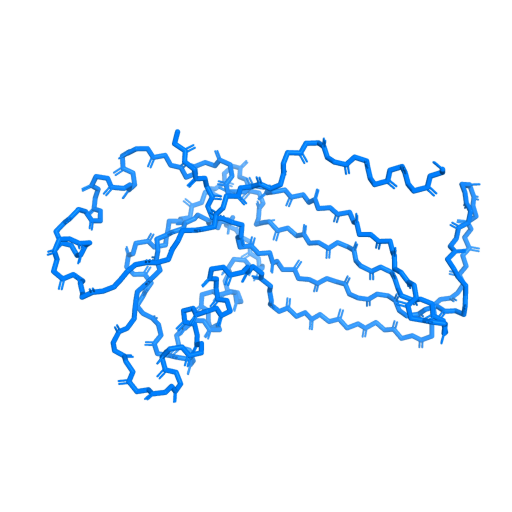13 LEU A O 1
ATOM 840 N N . ASN A 1 114 ? 1.296 4.505 14.994 1.00 90.25 114 ASN A N 1
ATOM 841 C CA . ASN A 1 114 ? 1.887 4.647 16.320 1.00 90.25 114 ASN A CA 1
ATOM 842 C C . ASN A 1 114 ? 0.979 4.103 17.443 1.00 90.25 114 ASN A C 1
ATOM 844 O O . ASN A 1 114 ? -0.085 3.527 17.210 1.00 90.25 114 ASN A O 1
ATOM 848 N N . ASP A 1 115 ? 1.440 4.258 18.682 1.00 91.06 115 ASP A N 1
ATOM 849 C CA . ASP A 1 115 ? 0.802 3.720 19.886 1.00 91.06 115 ASP A CA 1
ATOM 850 C C . ASP A 1 115 ? -0.585 4.324 20.155 1.00 91.06 115 ASP A C 1
ATOM 852 O O . ASP A 1 115 ? -1.445 3.644 20.713 1.00 91.06 115 ASP A O 1
ATOM 856 N N . GLU A 1 116 ? -0.827 5.571 19.745 1.00 93.62 116 GLU A N 1
ATOM 857 C CA . GLU A 1 116 ? -2.127 6.236 19.867 1.00 93.62 116 GLU A CA 1
ATOM 858 C C . GLU A 1 116 ? -3.160 5.590 18.940 1.00 93.62 116 GLU A C 1
ATOM 860 O O . GLU A 1 116 ? -4.279 5.295 19.365 1.00 93.62 116 GLU A O 1
ATOM 865 N N . ASP A 1 117 ? -2.763 5.263 17.708 1.00 92.31 117 ASP A N 1
ATOM 866 C CA . ASP A 1 117 ? -3.627 4.556 16.761 1.00 92.31 117 ASP A CA 1
ATOM 867 C C . ASP A 1 117 ? -4.016 3.174 17.305 1.00 92.31 117 ASP A C 1
ATOM 869 O O . ASP A 1 117 ? -5.190 2.796 17.289 1.00 92.31 117 ASP A O 1
ATOM 873 N N . LEU A 1 118 ? -3.045 2.440 17.865 1.00 90.31 118 LEU A N 1
ATOM 874 C CA . LEU A 1 118 ? -3.296 1.158 18.532 1.00 90.31 118 LEU A CA 1
ATOM 875 C C . LEU A 1 118 ? -4.186 1.323 19.771 1.00 90.31 118 LEU A C 1
ATOM 877 O O . LEU A 1 118 ? -5.057 0.489 20.024 1.00 90.31 118 LEU A O 1
ATOM 881 N N . GLY A 1 119 ? -3.992 2.404 20.528 1.00 92.94 119 GLY A N 1
ATOM 882 C CA . GLY A 1 119 ? -4.827 2.773 21.667 1.00 92.94 119 GLY A CA 1
ATOM 883 C C . GLY A 1 119 ? -6.283 3.005 21.266 1.00 92.94 119 GLY A C 1
ATOM 884 O O . GLY A 1 119 ? -7.182 2.485 21.927 1.00 92.94 119 GLY A O 1
ATOM 885 N N . SER A 1 120 ? -6.517 3.697 20.147 1.00 93.75 120 SER A N 1
ATOM 886 C CA . SER A 1 120 ? -7.862 3.934 19.603 1.00 93.75 120 SER A CA 1
ATOM 887 C C . SER A 1 120 ? -8.568 2.638 19.180 1.00 93.75 120 SER A C 1
ATOM 889 O O . SER A 1 120 ? -9.781 2.513 19.325 1.00 93.75 120 SER A O 1
ATOM 891 N N . ALA A 1 121 ? -7.805 1.641 18.722 1.00 93.88 121 ALA A N 1
ATOM 892 C CA . ALA A 1 121 ? -8.303 0.334 18.297 1.00 93.88 121 ALA A CA 1
ATOM 893 C C . ALA A 1 121 ? -8.407 -0.693 19.440 1.00 93.88 121 ALA A C 1
ATOM 895 O O . ALA A 1 121 ? -8.831 -1.830 19.219 1.00 93.88 121 ALA A O 1
ATOM 896 N N . LYS A 1 122 ? -8.026 -0.328 20.671 1.00 94.06 122 LYS A N 1
ATOM 897 C CA . LYS A 1 122 ? -7.849 -1.267 21.789 1.00 94.06 122 LYS A CA 1
ATOM 898 C C . LYS A 1 122 ? -9.100 -2.084 22.106 1.00 94.06 122 LYS A C 1
ATOM 900 O O . LYS A 1 122 ? -8.987 -3.279 22.369 1.00 94.06 122 LYS A O 1
ATOM 905 N N . GLU A 1 123 ? -10.278 -1.464 22.083 1.00 94.19 123 GLU A N 1
ATOM 906 C CA . GLU A 1 123 ? -11.539 -2.168 22.351 1.00 94.19 123 GLU A CA 1
ATOM 907 C C . GLU A 1 123 ? -11.924 -3.166 21.260 1.00 94.19 123 GLU A C 1
ATOM 909 O O . GLU A 1 123 ? -12.554 -4.180 21.552 1.00 94.19 123 GLU A O 1
ATOM 914 N N . MET A 1 124 ? -11.593 -2.873 20.005 1.00 94.19 124 MET A N 1
ATOM 915 C CA . MET A 1 124 ? -11.821 -3.795 18.898 1.00 94.19 124 MET A CA 1
ATOM 916 C C . MET A 1 124 ? -10.842 -4.966 18.993 1.00 94.19 124 MET A C 1
ATOM 918 O O . MET A 1 124 ? -11.250 -6.122 18.904 1.00 94.19 124 MET A O 1
ATOM 922 N N . ILE A 1 125 ? -9.562 -4.667 19.237 1.00 92.25 125 ILE A N 1
ATOM 923 C CA . ILE A 1 125 ? -8.502 -5.668 19.386 1.00 92.25 125 ILE A CA 1
ATOM 924 C C . ILE A 1 125 ? -8.814 -6.619 20.548 1.00 92.25 125 ILE A C 1
ATOM 926 O O . ILE A 1 125 ? -8.659 -7.825 20.396 1.00 92.25 125 ILE A O 1
ATOM 930 N N . SER A 1 126 ? -9.303 -6.117 21.688 1.00 93.19 126 SER A N 1
ATOM 931 C CA . SER A 1 126 ? -9.623 -6.964 22.848 1.00 93.19 126 SER A CA 1
ATOM 932 C C . SER A 1 126 ? -10.804 -7.912 22.626 1.00 93.19 126 SER A C 1
ATOM 934 O O . SER A 1 126 ? -10.933 -8.899 23.347 1.00 93.19 126 SER A O 1
ATOM 936 N N . ARG A 1 127 ? -11.664 -7.621 21.644 1.00 93.56 127 ARG A N 1
ATOM 937 C CA . ARG A 1 127 ? -12.797 -8.470 21.248 1.00 93.56 127 ARG A CA 1
ATOM 938 C C . ARG A 1 127 ? -12.455 -9.419 20.099 1.00 93.56 127 ARG A C 1
ATOM 940 O O . ARG A 1 127 ? -13.263 -10.293 19.791 1.00 93.56 127 ARG A O 1
ATOM 947 N N . ALA A 1 128 ? -11.307 -9.242 19.448 1.00 92.00 128 ALA A N 1
ATOM 948 C CA . ALA A 1 128 ? -10.888 -10.090 18.345 1.00 92.00 128 ALA A CA 1
ATOM 949 C C . ALA A 1 128 ? -10.526 -11.493 18.850 1.00 92.00 128 ALA A C 1
ATOM 951 O O . ALA A 1 128 ? -9.865 -11.650 19.875 1.00 92.00 128 ALA A O 1
ATOM 952 N N . THR A 1 129 ? -10.950 -12.520 18.114 1.00 90.25 129 THR A N 1
ATOM 953 C CA . THR A 1 129 ? -10.573 -13.913 18.403 1.00 90.25 129 THR A CA 1
ATOM 954 C C . THR A 1 129 ? -9.138 -14.208 17.964 1.00 90.25 129 THR A C 1
ATOM 956 O O . THR A 1 129 ? -8.445 -14.976 18.621 1.00 90.25 129 THR A O 1
ATOM 959 N N . ASP A 1 130 ? -8.676 -13.534 16.908 1.00 87.94 130 ASP A N 1
ATOM 960 C CA . ASP A 1 130 ? -7.347 -13.684 16.324 1.00 87.94 130 ASP A CA 1
ATOM 961 C C . ASP A 1 130 ? -6.833 -12.326 15.826 1.00 87.94 130 ASP A C 1
ATOM 963 O O . ASP A 1 130 ? -7.612 -11.467 15.403 1.00 87.94 130 ASP A O 1
ATOM 967 N N . TYR A 1 131 ? -5.512 -12.134 15.832 1.00 85.38 131 TYR A N 1
ATOM 968 C CA . TYR A 1 131 ? -4.866 -10.965 15.240 1.00 85.38 131 TYR A CA 1
ATOM 969 C C . TYR A 1 131 ? -3.581 -11.358 14.507 1.00 85.38 131 TYR A C 1
ATOM 971 O O . TYR A 1 131 ? -2.835 -12.236 14.936 1.00 85.38 131 TYR A O 1
ATOM 979 N N . SER A 1 132 ? -3.309 -10.672 13.397 1.00 84.56 132 SER A N 1
ATOM 980 C CA . SER A 1 132 ? -2.057 -10.791 12.652 1.00 84.56 132 SER A CA 1
ATOM 981 C C . SER A 1 132 ? -1.335 -9.453 12.636 1.00 84.56 132 SER A C 1
ATOM 983 O O . SER A 1 132 ? -1.947 -8.407 12.423 1.00 84.56 132 SER A O 1
ATOM 985 N N . ILE A 1 133 ? -0.022 -9.492 12.852 1.00 81.25 133 ILE A N 1
ATOM 986 C CA . ILE A 1 133 ? 0.838 -8.312 12.858 1.00 81.25 133 ILE A CA 1
ATOM 987 C C . ILE A 1 133 ? 1.890 -8.499 11.773 1.00 81.25 133 ILE A C 1
ATOM 989 O O . ILE A 1 133 ? 2.601 -9.501 11.731 1.00 81.25 133 ILE A O 1
ATOM 993 N N . SER A 1 134 ? 2.003 -7.510 10.892 1.00 69.81 134 SER A N 1
ATOM 994 C CA . SER A 1 134 ? 3.109 -7.403 9.943 1.00 69.81 134 SER A CA 1
ATOM 995 C C . SER A 1 134 ? 4.023 -6.272 10.389 1.00 69.81 134 SER A C 1
ATOM 997 O O . SER A 1 134 ? 3.532 -5.197 10.705 1.00 69.81 134 SER A O 1
ATOM 999 N N . VAL A 1 135 ? 5.329 -6.525 10.420 1.00 63.66 135 VAL A N 1
ATOM 1000 C CA . VAL A 1 135 ? 6.368 -5.527 10.723 1.00 63.66 135 VAL A CA 1
ATOM 1001 C C . VAL A 1 135 ? 6.972 -4.969 9.435 1.00 63.66 135 VAL A C 1
ATOM 1003 O O . VAL A 1 135 ? 7.007 -5.695 8.431 1.00 63.66 135 VAL A O 1
ATOM 1006 N N . PRO A 1 136 ? 7.502 -3.731 9.443 1.00 59.97 136 PRO A N 1
ATOM 1007 C CA . PRO A 1 136 ? 8.238 -3.207 8.315 1.00 59.97 136 PRO A CA 1
ATOM 1008 C C . PRO A 1 136 ? 9.483 -4.049 8.083 1.00 59.97 136 PRO A C 1
ATOM 1010 O O . PRO A 1 136 ? 10.144 -4.486 9.027 1.00 59.97 136 PRO A O 1
ATOM 1013 N N . ILE A 1 137 ? 9.820 -4.253 6.818 1.00 57.91 137 ILE A N 1
ATOM 1014 C CA . ILE A 1 137 ? 11.142 -4.743 6.460 1.00 57.91 137 ILE A CA 1
ATOM 1015 C C . ILE A 1 137 ? 12.088 -3.555 6.685 1.00 57.91 137 ILE A C 1
ATOM 1017 O O . ILE A 1 137 ? 11.871 -2.496 6.100 1.00 57.91 137 ILE A O 1
ATOM 1021 N N . GLY A 1 138 ? 13.072 -3.690 7.582 1.00 57.41 138 GLY A N 1
ATOM 1022 C CA . GLY A 1 138 ? 14.136 -2.689 7.746 1.00 57.41 138 GLY A CA 1
ATOM 1023 C C . GLY A 1 138 ? 14.989 -2.562 6.476 1.00 57.41 138 GLY A C 1
ATOM 1024 O O . GLY A 1 138 ? 14.657 -3.144 5.446 1.00 57.41 138 GLY A O 1
ATOM 1025 N N . ASN A 1 139 ? 16.116 -1.845 6.530 1.00 49.47 139 ASN A N 1
ATOM 1026 C CA . ASN A 1 139 ? 17.074 -1.855 5.418 1.00 49.47 139 ASN A CA 1
ATOM 1027 C C . ASN A 1 139 ? 17.582 -3.290 5.202 1.00 49.47 139 ASN A C 1
ATOM 1029 O O . ASN A 1 139 ? 18.457 -3.754 5.927 1.00 49.47 139 ASN A O 1
ATOM 1033 N N . ILE A 1 140 ? 17.011 -3.994 4.228 1.00 54.44 140 ILE A N 1
ATOM 1034 C CA . ILE A 1 140 ? 17.507 -5.279 3.748 1.00 54.44 140 ILE A CA 1
ATOM 1035 C C . ILE A 1 140 ? 18.014 -5.031 2.335 1.00 54.44 140 ILE A C 1
ATOM 1037 O O . ILE A 1 140 ? 17.227 -4.946 1.392 1.00 54.44 140 ILE A O 1
ATOM 1041 N N . THR A 1 141 ? 19.332 -4.919 2.184 1.00 47.69 141 THR A N 1
ATOM 1042 C CA . THR A 1 141 ? 19.961 -5.357 0.944 1.00 47.69 141 THR A CA 1
ATOM 1043 C C . THR A 1 141 ? 19.942 -6.873 0.991 1.00 47.69 141 THR A C 1
ATOM 1045 O O . THR A 1 141 ? 20.475 -7.498 1.908 1.00 47.69 141 THR A O 1
ATOM 1048 N N . ARG A 1 142 ? 19.246 -7.487 0.041 1.00 49.16 142 ARG A N 1
ATOM 1049 C CA . A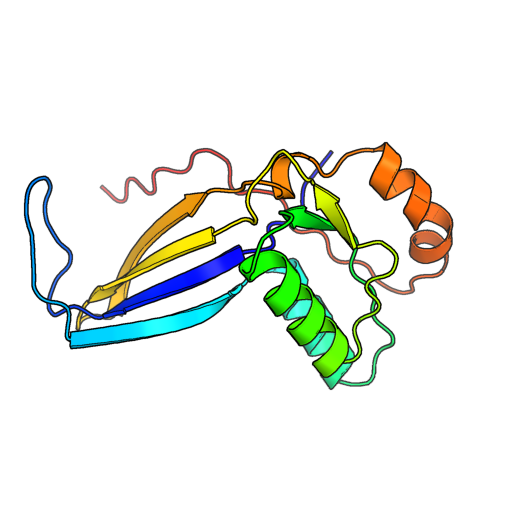RG A 1 142 ? 19.443 -8.903 -0.223 1.00 49.16 142 ARG A CA 1
ATOM 1050 C C . ARG A 1 142 ? 20.741 -8.990 -1.034 1.00 49.16 142 ARG A C 1
ATOM 1052 O O . ARG A 1 142 ? 20.694 -9.011 -2.257 1.00 49.16 142 ARG A O 1
ATOM 1059 N N . ASP A 1 143 ? 21.886 -8.884 -0.356 1.00 44.66 143 ASP A N 1
ATOM 1060 C CA . ASP A 1 143 ? 23.184 -9.186 -0.966 1.00 44.66 143 ASP A CA 1
ATOM 1061 C C . ASP A 1 143 ? 23.295 -10.708 -1.042 1.00 44.66 143 ASP A C 1
ATOM 1063 O O . ASP A 1 143 ? 23.903 -11.363 -0.199 1.00 44.66 143 ASP A O 1
ATOM 1067 N N . ASP A 1 144 ? 22.624 -11.274 -2.042 1.00 39.44 144 ASP A N 1
ATOM 1068 C CA . ASP A 1 144 ? 22.833 -12.654 -2.457 1.00 39.44 144 ASP A CA 1
ATOM 1069 C C . ASP A 1 144 ? 24.114 -12.680 -3.323 1.00 39.44 144 ASP A C 1
ATOM 1071 O O . ASP A 1 144 ? 24.052 -12.826 -4.545 1.00 39.44 144 ASP A O 1
ATOM 1075 N N . THR A 1 145 ? 25.276 -12.463 -2.692 1.00 40.41 145 THR A N 1
ATOM 1076 C CA . THR A 1 145 ? 26.598 -12.848 -3.228 1.00 40.41 145 THR A CA 1
ATOM 1077 C C . THR A 1 145 ? 27.178 -13.984 -2.413 1.00 40.41 145 THR A C 1
ATOM 1079 O O . THR A 1 145 ? 27.200 -13.831 -1.169 1.00 40.41 145 THR A O 1
#

InterPro domains:
  IPR002139 Ribokinase/fructokinase [PR00990] (2-23)
  IPR002139 Ribokinase/fructokinase [PR00990] (29-48)
  IPR002139 Ribokinase/fructokinase [PR00990] (101-114)
  IPR011611 Carbohydrate kinase PfkB [PF00294] (8-119)
  IPR029056 Ribokinase-like [G3DSA:3.40.1190.20] (6-144)
  IPR029056 Ribokinase-like [SSF53613] (17-122)

pLDDT: mean 89.28, std 15.2, range [30.03, 98.19]

Radius of gyration: 16.81 Å; chains: 1; bounding box: 43×32×46 Å

Foldseek 3Di:
DFFWFWAKEKEFEDQDDDDPPDDDDTPDIDIDTDTPQLVVQLVCLVVPDAAEDAFEAEPDPSRVVSVVVCVVSNYHDPLYYYDDVWHGKYWYWYAHPVRDIDIDIDRIGRVVRDPVSCVVCVVVVVPDPDDDGDGDDDPDDPPPD